Protein AF-A0A656GIC8-F1 (afdb_monomer)

Organism: NCBI:txid629261

Solvent-accessible surface area (backbone atoms only — not comparable to full-atom values): 7056 Å² total; per-residue (Å²): 105,75,69,61,55,48,52,55,51,52,51,49,29,50,78,65,77,42,53,88,76,55,77,84,84,78,63,67,67,57,57,51,52,52,61,76,69,45,88,50,70,68,55,54,51,52,52,50,44,75,75,49,66,87,62,91,68,83,90,45,74,91,75,49,93,68,77,88,69,95,64,76,85,82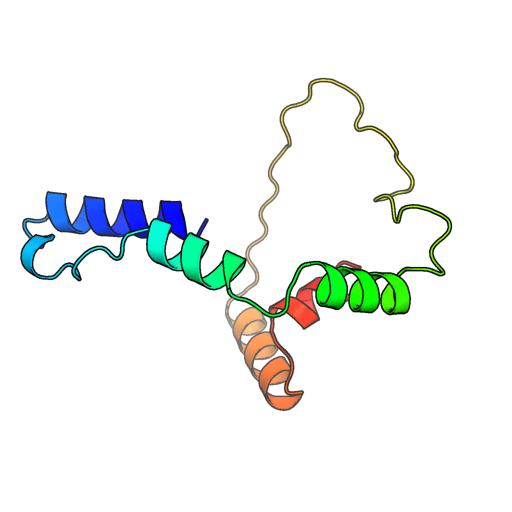,87,85,86,81,82,76,54,69,68,59,54,48,52,52,54,53,50,24,58,76,68,74,48,53,70,65,59,53,51,50,62,75,70,105

Mean predicted aligned error: 9.09 Å

Structure (mmCIF, N/CA/C/O backbone):
data_AF-A0A656GIC8-F1
#
_entry.id   AF-A0A656GIC8-F1
#
loop_
_atom_site.group_PDB
_atom_site.id
_atom_site.type_symbol
_atom_site.label_atom_id
_atom_site.label_alt_id
_atom_site.label_comp_id
_atom_site.label_asym_id
_atom_site.label_entity_id
_atom_site.label_seq_id
_atom_site.pdbx_PDB_ins_code
_atom_site.Cartn_x
_atom_site.Cartn_y
_atom_site.Cartn_z
_atom_site.occupancy
_atom_site.B_iso_or_equiv
_atom_site.auth_seq_id
_atom_site.auth_comp_id
_atom_site.auth_asym_id
_atom_site.auth_atom_id
_atom_site.pdbx_PDB_model_num
ATOM 1 N N . HIS A 1 1 ? -5.612 6.054 3.085 1.00 61.09 1 HIS A N 1
ATOM 2 C CA . HIS A 1 1 ? -4.481 5.859 4.023 1.00 61.09 1 HIS A CA 1
ATOM 3 C C . HIS A 1 1 ? -5.058 5.166 5.245 1.00 61.09 1 HIS A C 1
ATOM 5 O O . HIS A 1 1 ? -5.817 5.806 5.955 1.00 61.09 1 HIS A O 1
ATOM 11 N N . VAL A 1 2 ? -4.737 3.892 5.501 1.00 77.31 2 VAL A N 1
ATOM 12 C CA . VAL A 1 2 ? -5.487 3.060 6.471 1.00 77.31 2 VAL A CA 1
ATOM 13 C C . VAL A 1 2 ? -5.618 3.704 7.861 1.00 77.31 2 VAL A C 1
ATOM 15 O O . VAL A 1 2 ? -6.707 3.704 8.424 1.00 77.31 2 VAL A O 1
ATOM 18 N N . ALA A 1 3 ? -4.548 4.313 8.388 1.00 81.19 3 ALA A N 1
ATOM 19 C CA . ALA A 1 3 ? -4.577 4.979 9.695 1.00 81.19 3 ALA A CA 1
ATOM 20 C C . ALA A 1 3 ? -5.460 6.241 9.718 1.00 81.19 3 ALA A C 1
ATOM 22 O O . ALA A 1 3 ? -6.201 6.452 10.671 1.00 81.19 3 ALA A O 1
ATOM 23 N N . LEU A 1 4 ? -5.422 7.063 8.664 1.00 86.06 4 LEU A N 1
ATOM 24 C CA . LEU A 1 4 ? -6.260 8.263 8.567 1.00 86.06 4 LEU A CA 1
ATOM 25 C C . LEU A 1 4 ? -7.738 7.897 8.385 1.00 86.06 4 LEU A C 1
ATOM 27 O O . LEU A 1 4 ? -8.607 8.516 8.991 1.00 86.06 4 LEU A O 1
ATOM 31 N N . ASP A 1 5 ? -8.010 6.860 7.589 1.00 86.25 5 ASP A N 1
ATOM 32 C CA . ASP A 1 5 ? -9.362 6.346 7.373 1.00 86.25 5 ASP A CA 1
ATOM 33 C C . ASP A 1 5 ? -9.943 5.773 8.680 1.00 86.25 5 ASP A C 1
ATOM 35 O O . ASP A 1 5 ? -11.122 5.969 8.969 1.00 86.25 5 ASP A O 1
ATOM 39 N N . LEU A 1 6 ? -9.115 5.108 9.497 1.00 87.44 6 LEU A N 1
ATOM 40 C CA . LEU A 1 6 ? -9.490 4.638 10.833 1.00 87.44 6 LEU A CA 1
ATOM 41 C C . LEU A 1 6 ? -9.788 5.809 11.779 1.00 87.44 6 LEU A C 1
ATOM 43 O O . LEU A 1 6 ? -10.875 5.854 12.351 1.00 87.44 6 LEU A O 1
ATOM 47 N N . LEU A 1 7 ? -8.880 6.786 11.875 1.00 89.56 7 LEU A N 1
ATOM 48 C CA . LEU A 1 7 ? -9.069 7.981 12.704 1.00 89.56 7 LEU A CA 1
ATOM 49 C C . LEU A 1 7 ? -10.333 8.751 12.316 1.00 89.56 7 LEU A C 1
ATOM 51 O O . LEU A 1 7 ? -11.080 9.193 13.183 1.00 89.56 7 LEU A O 1
ATOM 55 N N . SER A 1 8 ? -10.603 8.890 11.016 1.00 91.38 8 SER A N 1
ATOM 56 C CA . SER A 1 8 ? -11.812 9.553 10.529 1.00 91.38 8 SER A CA 1
ATOM 57 C C . SER A 1 8 ? -13.084 8.830 10.982 1.00 91.38 8 SER A C 1
ATOM 59 O O . SER A 1 8 ? -14.042 9.498 11.370 1.00 91.38 8 SER A O 1
ATOM 61 N N . ARG A 1 9 ? -13.099 7.490 10.975 1.00 90.75 9 ARG A N 1
ATOM 62 C CA . ARG A 1 9 ? -14.236 6.692 11.469 1.00 90.75 9 ARG A CA 1
ATOM 63 C C . ARG A 1 9 ? -14.399 6.795 12.984 1.00 90.75 9 ARG A C 1
ATOM 65 O O . ARG A 1 9 ? -15.521 6.942 13.458 1.00 90.75 9 ARG A O 1
ATOM 72 N N . GLU A 1 10 ? -13.304 6.735 13.737 1.00 93.62 10 GLU A N 1
ATOM 73 C CA . GLU A 1 10 ? -13.327 6.874 15.199 1.00 93.62 10 GLU A CA 1
ATOM 74 C C . GLU A 1 10 ? -13.829 8.262 15.616 1.00 93.62 10 GLU A C 1
ATOM 76 O O . GLU A 1 10 ? -14.720 8.366 16.457 1.00 93.62 10 GLU A O 1
ATOM 81 N N . LEU A 1 11 ? -13.342 9.323 14.961 1.00 94.69 11 LEU A N 1
ATOM 82 C CA . LEU A 1 11 ? -13.833 10.689 15.154 1.00 94.69 11 LEU A CA 1
ATOM 83 C C . LEU A 1 11 ? -15.330 10.797 14.863 1.00 94.69 11 LEU A C 1
ATOM 85 O O . LEU A 1 11 ? -16.062 11.400 15.644 1.00 94.69 11 LEU A O 1
ATOM 89 N N . GLN A 1 12 ? -15.802 10.191 13.773 1.00 95.25 12 GLN A N 1
ATOM 90 C CA . GLN A 1 12 ? -17.225 10.180 13.443 1.00 95.25 12 GLN A CA 1
ATOM 91 C C . GLN A 1 12 ? -18.060 9.482 14.527 1.00 95.25 12 GLN A C 1
ATOM 93 O O . GLN A 1 12 ? -19.118 9.987 14.888 1.00 95.25 12 GLN A O 1
ATOM 98 N N . ALA A 1 13 ? -17.586 8.361 15.076 1.00 95.19 13 ALA A N 1
ATOM 99 C CA . ALA A 1 13 ? -18.277 7.661 16.157 1.00 95.19 13 ALA A CA 1
ATOM 100 C C . ALA A 1 13 ? -18.346 8.503 17.441 1.00 95.19 13 ALA A C 1
ATOM 102 O O . ALA A 1 13 ? -19.391 8.531 18.084 1.00 95.19 13 ALA A O 1
ATOM 103 N N . VAL A 1 14 ? -17.280 9.232 17.787 1.00 94.81 14 VAL A N 1
ATOM 104 C CA . VAL A 1 14 ? -17.286 10.159 18.933 1.00 94.81 14 VAL A CA 1
ATOM 105 C C . VAL A 1 14 ? -18.269 11.310 18.707 1.00 94.81 14 VAL A C 1
ATOM 107 O O . VAL A 1 14 ? -19.045 11.633 19.598 1.00 94.81 14 VAL A O 1
ATOM 110 N N . LEU A 1 15 ? -18.282 11.904 17.510 1.00 96.31 15 LEU A N 1
ATOM 111 C CA . LEU A 1 15 ? -19.194 13.006 17.169 1.00 96.31 15 LEU A CA 1
ATOM 112 C C . LEU A 1 15 ? -20.676 12.597 17.160 1.00 96.31 15 LEU A C 1
ATOM 114 O O . LEU A 1 15 ? -21.543 13.463 17.225 1.00 96.31 15 LEU A O 1
ATOM 118 N N . LEU A 1 16 ? -20.964 11.299 17.054 1.00 96.88 16 LEU A N 1
ATOM 119 C CA . LEU A 1 16 ? -22.313 10.732 17.055 1.00 96.88 16 LEU A CA 1
ATOM 120 C C . LEU A 1 16 ? -22.698 10.082 18.397 1.00 96.88 16 LEU A C 1
ATOM 122 O O . LEU A 1 16 ? -23.688 9.353 18.434 1.00 96.88 16 LEU A O 1
ATOM 126 N N . ASP A 1 17 ? -21.917 10.289 19.466 1.00 95.50 17 ASP A N 1
ATOM 127 C CA . ASP A 1 17 ? -22.096 9.655 20.786 1.00 95.50 17 ASP A CA 1
ATOM 128 C C . ASP A 1 17 ? -22.092 8.107 20.752 1.00 95.50 17 ASP A C 1
ATOM 130 O O . ASP A 1 17 ? -22.694 7.420 21.581 1.00 95.50 17 ASP A O 1
ATOM 134 N N . GLN A 1 18 ? -21.392 7.523 19.778 1.00 95.94 18 GLN A N 1
ATOM 135 C CA . GLN A 1 18 ? -21.271 6.076 19.558 1.00 95.94 18 GLN A CA 1
ATOM 136 C C . GLN A 1 18 ? -19.916 5.512 20.009 1.00 95.94 18 GLN A C 1
ATOM 138 O O . GLN A 1 18 ? -19.607 4.355 19.727 1.00 95.94 18 GLN A O 1
ATOM 143 N N . GLN A 1 19 ? -19.105 6.276 20.750 1.00 92.62 19 GLN A N 1
ATOM 144 C CA . GLN A 1 19 ? -17.764 5.858 21.186 1.00 92.62 19 GLN A CA 1
ATOM 145 C C . GLN A 1 19 ? -17.748 4.550 21.988 1.00 92.62 19 GLN A C 1
ATOM 147 O O . GLN A 1 19 ? -16.750 3.838 21.975 1.00 92.62 19 GLN A O 1
ATOM 152 N N . ALA A 1 20 ? -18.853 4.196 22.654 1.00 92.94 20 ALA A N 1
ATOM 153 C CA . ALA A 1 20 ? -18.975 2.940 23.395 1.00 92.94 20 ALA A CA 1
ATOM 154 C C . ALA A 1 20 ? -18.925 1.688 22.494 1.00 92.94 20 ALA A C 1
ATOM 156 O O . ALA A 1 20 ? -18.711 0.586 22.991 1.00 92.94 20 ALA A O 1
ATOM 157 N N . GLN A 1 21 ? -19.128 1.849 21.183 1.00 91.81 21 GLN A N 1
ATOM 158 C CA . GLN A 1 21 ? -19.051 0.772 20.193 1.00 91.81 21 GLN A CA 1
ATOM 159 C C . GLN A 1 21 ? -17.637 0.605 19.614 1.00 91.81 21 GLN A C 1
ATOM 161 O O . GLN A 1 21 ? -17.394 -0.339 18.860 1.00 91.81 21 GLN A O 1
ATOM 166 N N . LEU A 1 22 ? -16.705 1.511 19.937 1.00 91.88 22 LEU A N 1
ATOM 167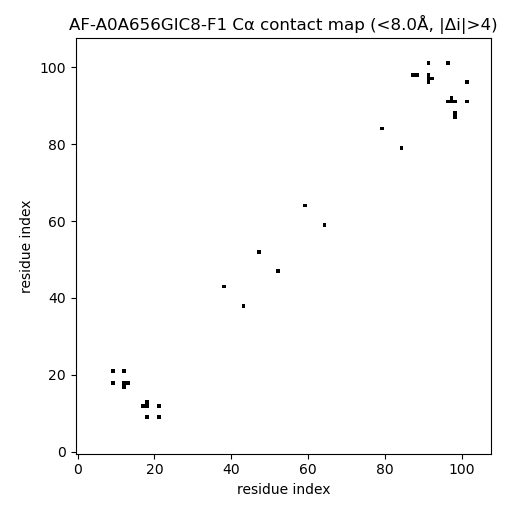 C CA . LEU A 1 22 ? -15.335 1.436 19.444 1.00 91.88 22 LEU A CA 1
ATOM 168 C C . LEU A 1 22 ? -14.561 0.314 20.154 1.00 91.88 22 LEU A C 1
ATOM 170 O O . LEU A 1 22 ? -14.690 0.144 21.370 1.00 91.88 22 LEU A O 1
ATOM 174 N N . PRO A 1 23 ? -13.738 -0.455 19.420 1.00 89.62 23 PRO A N 1
ATOM 175 C CA . PRO A 1 23 ? -12.877 -1.456 20.029 1.00 89.62 23 PRO A CA 1
ATOM 176 C C . PRO A 1 23 ? -11.821 -0.790 20.918 1.00 89.62 23 PRO A C 1
ATOM 178 O O . PRO A 1 23 ? -11.433 0.360 20.709 1.00 89.62 23 PRO A O 1
ATOM 181 N N . ALA A 1 24 ? -11.304 -1.540 21.891 1.00 89.81 24 ALA A N 1
ATOM 182 C CA . ALA A 1 24 ? -10.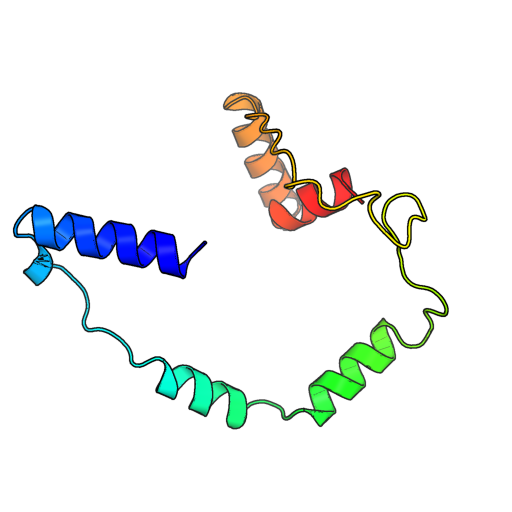181 -1.071 22.690 1.00 89.81 24 ALA A CA 1
ATOM 183 C C . ALA A 1 24 ? -8.952 -0.820 21.788 1.00 89.81 24 ALA A C 1
ATOM 185 O O . ALA A 1 24 ? -8.604 -1.692 20.981 1.00 89.81 24 ALA A O 1
ATOM 186 N N . PRO A 1 25 ? -8.267 0.330 21.920 1.00 86.69 25 PRO A N 1
ATOM 187 C CA . PRO A 1 25 ? -7.119 0.646 21.084 1.00 86.69 25 PRO A CA 1
ATOM 188 C C . PRO A 1 25 ? -5.958 -0.304 21.387 1.00 86.69 25 PRO A C 1
ATOM 190 O O . PRO A 1 25 ? -5.569 -0.497 22.541 1.00 86.69 25 PRO A O 1
ATOM 193 N N . VAL A 1 26 ? -5.368 -0.874 20.336 1.00 87.69 26 VAL A N 1
ATOM 194 C CA . VAL A 1 26 ? -4.162 -1.699 20.452 1.00 87.69 26 VAL A CA 1
ATOM 195 C C . VAL A 1 26 ? -2.931 -0.790 20.363 1.00 87.69 26 VAL A C 1
ATOM 197 O O . VAL A 1 26 ? -2.745 -0.120 19.346 1.00 87.69 26 VAL A O 1
ATOM 200 N N . PRO A 1 27 ? -2.057 -0.748 21.386 1.00 89.38 27 PRO A N 1
ATOM 201 C CA . PRO A 1 27 ? -0.873 0.104 21.356 1.00 89.38 27 PRO A CA 1
ATOM 202 C C . PRO A 1 27 ? 0.087 -0.275 20.223 1.00 89.38 27 PRO A C 1
ATOM 204 O O . PRO A 1 27 ? 0.528 -1.422 20.135 1.00 89.38 27 PRO A O 1
ATOM 207 N N . TYR A 1 28 ? 0.507 0.709 19.422 1.00 88.19 28 TYR A N 1
ATOM 208 C CA . TYR A 1 28 ? 1.431 0.497 18.296 1.00 88.19 28 TYR A CA 1
ATOM 209 C C . TYR A 1 28 ? 2.773 -0.142 18.711 1.00 88.19 28 TYR A C 1
ATOM 211 O O . TYR A 1 28 ? 3.378 -0.889 17.947 1.00 88.19 28 TYR A O 1
ATOM 219 N N . ARG A 1 29 ? 3.207 0.050 19.966 1.00 91.81 29 ARG A N 1
ATOM 220 C CA . ARG A 1 29 ? 4.398 -0.614 20.532 1.00 91.81 29 ARG A CA 1
ATOM 221 C C . ARG A 1 29 ? 4.356 -2.145 20.454 1.00 91.81 29 ARG A C 1
ATOM 223 O O . ARG A 1 29 ? 5.410 -2.764 20.389 1.00 91.81 29 ARG A O 1
ATOM 230 N N . ASN A 1 30 ? 3.166 -2.752 20.453 1.00 90.19 30 ASN A N 1
ATOM 231 C CA . ASN A 1 30 ? 3.033 -4.204 20.344 1.00 90.19 30 ASN A CA 1
ATOM 232 C C . ASN A 1 30 ? 3.443 -4.679 18.941 1.00 90.19 30 ASN A C 1
ATOM 234 O O . ASN A 1 30 ? 4.139 -5.681 18.814 1.00 90.19 30 ASN A O 1
ATOM 238 N N . TYR A 1 31 ? 3.080 -3.919 17.903 1.00 85.50 31 TYR A N 1
ATOM 239 C CA . TYR A 1 31 ? 3.523 -4.166 16.530 1.00 85.50 31 TYR A CA 1
ATOM 240 C C . TYR A 1 31 ? 5.040 -3.975 16.381 1.00 85.50 31 TYR A C 1
ATOM 242 O O . TYR A 1 31 ? 5.707 -4.800 15.758 1.00 85.50 31 TYR A O 1
ATOM 250 N N . ILE A 1 32 ? 5.607 -2.936 17.011 1.00 88.31 32 ILE A N 1
ATOM 251 C CA . ILE A 1 32 ? 7.065 -2.726 17.047 1.00 88.31 32 ILE A CA 1
ATOM 252 C C . ILE A 1 32 ? 7.759 -3.936 17.682 1.00 88.31 32 ILE A C 1
ATOM 254 O O . ILE A 1 32 ? 8.682 -4.489 17.090 1.00 88.31 32 ILE A O 1
ATOM 258 N N . ALA A 1 33 ? 7.289 -4.386 18.849 1.00 88.31 33 ALA A N 1
ATOM 259 C CA . ALA A 1 33 ? 7.842 -5.558 19.522 1.00 88.31 33 ALA A CA 1
ATOM 260 C C . ALA A 1 33 ? 7.765 -6.815 18.640 1.00 88.31 33 ALA A C 1
ATOM 262 O O . ALA A 1 33 ? 8.746 -7.539 18.527 1.00 88.31 33 ALA A O 1
ATOM 263 N N . GLN A 1 34 ? 6.636 -7.047 17.964 1.00 84.88 34 GLN A N 1
ATOM 264 C CA . GLN A 1 34 ? 6.477 -8.181 17.051 1.00 84.88 34 GLN A CA 1
ATOM 265 C C . GLN A 1 34 ? 7.422 -8.106 15.842 1.00 84.88 34 GLN A C 1
ATOM 267 O O . GLN A 1 34 ? 7.972 -9.126 15.439 1.00 84.88 34 GLN A O 1
ATOM 272 N N . THR A 1 35 ? 7.639 -6.910 15.292 1.00 84.31 35 THR A N 1
ATOM 273 C CA .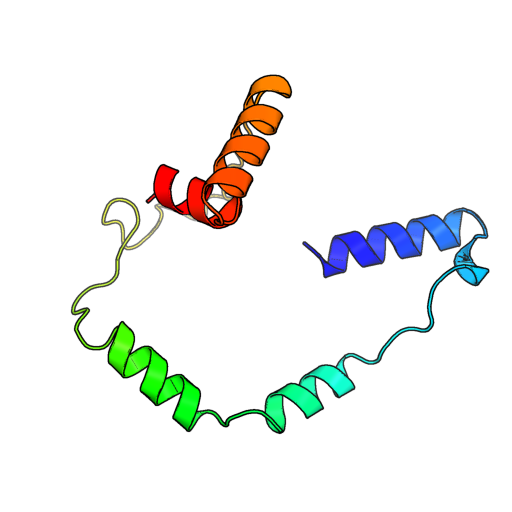 THR A 1 35 ? 8.552 -6.688 14.159 1.00 84.31 35 THR A CA 1
ATOM 274 C C . THR A 1 35 ? 10.001 -6.963 14.562 1.00 84.31 35 THR A C 1
ATOM 276 O O . THR A 1 35 ? 10.727 -7.637 13.838 1.00 84.31 35 THR A O 1
ATOM 279 N N . LEU A 1 36 ? 10.407 -6.505 15.752 1.00 84.12 36 LEU A N 1
ATOM 280 C CA . LEU A 1 36 ? 11.752 -6.730 16.292 1.00 84.12 36 LEU A CA 1
ATOM 281 C C . LEU A 1 36 ? 12.020 -8.198 16.662 1.00 84.12 36 LEU A C 1
ATOM 283 O O . LEU A 1 36 ? 13.165 -8.633 16.620 1.00 84.12 36 LEU A O 1
ATOM 287 N N . LEU A 1 37 ? 10.980 -8.959 17.016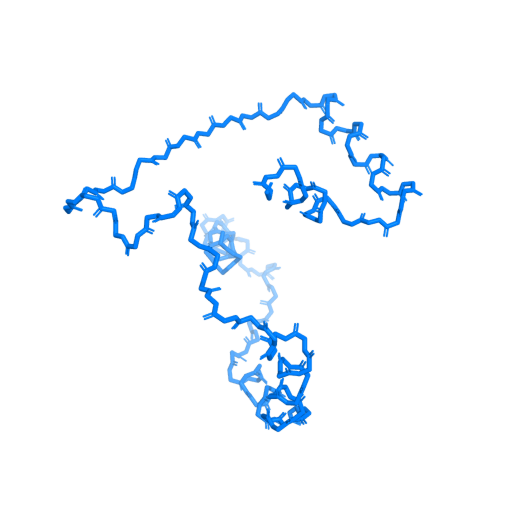 1.00 83.88 37 LEU A N 1
ATOM 288 C CA . LEU A 1 37 ? 11.063 -10.389 17.344 1.00 83.88 37 LEU A CA 1
ATOM 289 C C . LEU A 1 37 ? 10.902 -11.315 16.118 1.00 83.88 37 LEU A C 1
ATOM 291 O O . LEU A 1 37 ? 10.872 -12.533 16.284 1.00 83.88 37 LEU A O 1
ATOM 295 N N . GLY A 1 38 ? 10.740 -10.758 14.911 1.00 78.25 38 GLY A N 1
ATOM 296 C CA . GLY A 1 38 ? 10.507 -11.500 13.667 1.00 78.25 38 GLY A CA 1
ATOM 297 C C . GLY A 1 38 ? 11.736 -12.247 13.126 1.00 78.25 38 GLY A C 1
ATOM 298 O O . GLY A 1 38 ? 12.753 -12.372 13.800 1.00 78.25 38 GLY A O 1
ATOM 299 N N . ALA A 1 39 ? 11.651 -12.722 11.875 1.00 69.38 39 ALA A N 1
ATOM 300 C CA . ALA A 1 39 ? 12.646 -13.576 11.196 1.00 69.38 39 ALA A CA 1
ATOM 301 C C . ALA A 1 39 ? 14.072 -12.983 11.057 1.00 69.38 39 ALA A C 1
ATOM 303 O O . ALA A 1 39 ? 14.966 -13.650 10.541 1.00 69.38 39 ALA A O 1
ATOM 304 N N . GLY A 1 40 ? 14.296 -11.766 11.557 1.00 75.50 40 GLY A N 1
ATOM 305 C CA . GLY A 1 40 ? 15.583 -11.087 11.573 1.00 75.50 40 GLY A CA 1
ATOM 306 C C . GLY A 1 40 ? 15.905 -10.399 10.248 1.00 75.50 40 GLY A C 1
ATOM 307 O O . GLY A 1 40 ? 15.546 -10.859 9.167 1.00 75.50 40 GLY A O 1
ATOM 308 N N . GLU A 1 41 ? 16.624 -9.282 10.339 1.00 78.69 41 GLU A N 1
ATOM 309 C CA . GLU A 1 41 ? 17.061 -8.466 9.198 1.00 78.69 41 GLU A CA 1
ATOM 310 C C . GLU A 1 41 ? 17.839 -9.282 8.150 1.00 78.69 41 GLU A C 1
ATOM 312 O O . GLU A 1 41 ? 17.655 -9.094 6.951 1.00 78.69 41 GLU A O 1
ATOM 317 N N . HIS A 1 42 ? 18.616 -10.272 8.595 1.00 85.69 42 HIS A N 1
ATOM 318 C CA . HIS A 1 42 ? 19.438 -11.115 7.726 1.00 85.69 42 HIS A CA 1
ATOM 319 C C . HIS A 1 42 ? 18.627 -11.986 6.749 1.00 85.69 42 HIS A C 1
ATOM 321 O O . HIS A 1 42 ? 19.019 -12.156 5.592 1.00 85.69 42 HIS A O 1
ATOM 327 N N . ALA A 1 43 ? 17.479 -12.519 7.183 1.00 85.94 43 ALA A N 1
ATOM 328 C CA . ALA A 1 43 ? 16.610 -13.310 6.312 1.00 85.94 43 ALA A CA 1
ATOM 329 C C . ALA A 1 43 ? 15.962 -12.430 5.231 1.00 85.94 43 ALA A C 1
ATOM 331 O O . ALA A 1 43 ? 15.860 -12.835 4.074 1.00 85.94 43 ALA A O 1
ATOM 332 N N . HIS A 1 44 ? 15.572 -11.205 5.596 1.00 87.19 44 HIS A N 1
ATOM 333 C CA . HIS A 1 44 ? 15.044 -10.223 4.651 1.00 87.19 44 HIS A CA 1
ATOM 334 C C . HIS A 1 44 ? 16.108 -9.775 3.646 1.00 87.19 44 HIS A C 1
ATOM 336 O O . HIS A 1 44 ? 15.829 -9.742 2.450 1.00 87.19 44 HIS A O 1
ATOM 342 N N . GLU A 1 45 ? 17.327 -9.482 4.104 1.00 91.50 45 GLU A N 1
ATOM 343 C CA . GLU A 1 45 ? 18.437 -9.109 3.225 1.00 91.50 45 GLU A CA 1
ATOM 344 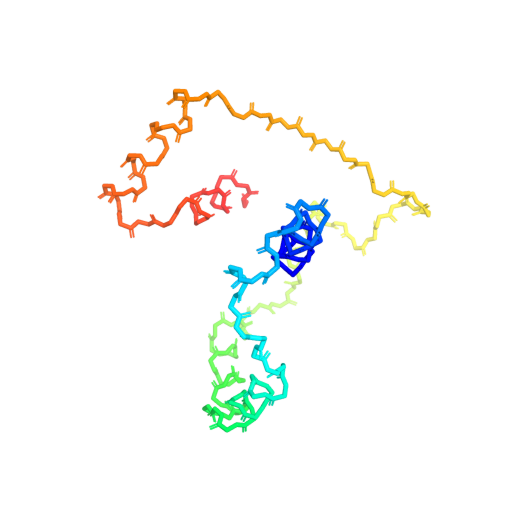C C . GLU A 1 45 ? 18.754 -10.216 2.214 1.00 91.50 45 GLU A C 1
ATOM 346 O O . GLU A 1 45 ? 18.842 -9.941 1.020 1.00 91.50 45 GLU A O 1
ATOM 351 N N . THR A 1 46 ? 18.881 -11.465 2.679 1.00 93.19 46 THR A N 1
ATOM 352 C CA . THR A 1 46 ? 19.165 -12.620 1.812 1.00 93.19 46 THR A CA 1
ATOM 353 C C . THR A 1 46 ? 18.097 -12.760 0.731 1.00 93.19 46 THR A C 1
ATOM 355 O O . THR A 1 46 ? 18.427 -12.803 -0.450 1.00 93.19 46 THR A O 1
ATOM 358 N N . PHE A 1 47 ? 16.819 -12.719 1.122 1.00 92.25 47 PHE A N 1
ATOM 359 C CA . PHE A 1 47 ? 15.701 -12.794 0.185 1.00 92.25 47 PHE A CA 1
ATOM 360 C C . PHE A 1 47 ? 15.746 -11.680 -0.872 1.00 92.25 47 PHE A C 1
ATOM 362 O O . PHE A 1 47 ? 15.657 -11.952 -2.066 1.00 92.25 47 PHE A O 1
ATOM 369 N N . PHE A 1 48 ? 15.903 -10.415 -0.469 1.00 92.12 48 PHE A N 1
ATOM 370 C CA . PHE A 1 48 ? 15.923 -9.314 -1.438 1.00 92.12 48 PHE A CA 1
ATOM 371 C C . PHE A 1 48 ? 17.176 -9.319 -2.314 1.00 92.12 48 PHE A C 1
ATOM 373 O O . PHE A 1 48 ? 17.089 -8.943 -3.480 1.00 92.12 48 PHE A O 1
ATOM 380 N N . ARG A 1 49 ? 18.319 -9.777 -1.793 1.00 93.25 49 ARG A N 1
ATOM 381 C CA . ARG A 1 49 ? 19.548 -9.944 -2.574 1.00 93.25 49 ARG A CA 1
ATOM 382 C C . ARG A 1 49 ? 19.396 -11.022 -3.643 1.00 93.25 49 ARG A C 1
ATOM 384 O O . ARG A 1 49 ? 19.809 -10.785 -4.767 1.00 93.25 49 ARG A O 1
ATOM 391 N N . GLU A 1 50 ? 18.780 -12.158 -3.325 1.00 95.06 50 GLU A N 1
ATOM 392 C CA . GLU A 1 50 ? 18.472 -13.204 -4.314 1.00 95.06 50 GLU A CA 1
ATOM 393 C C . GLU A 1 50 ? 17.487 -12.714 -5.386 1.00 95.06 50 GLU A C 1
ATOM 395 O O . GLU A 1 50 ? 17.612 -13.075 -6.550 1.00 95.06 50 GLU A O 1
ATOM 400 N N . GLN A 1 51 ? 16.519 -11.873 -5.010 1.00 92.50 51 GLN A N 1
ATOM 401 C CA . GLN A 1 51 ? 15.484 -11.393 -5.930 1.00 92.50 51 GLN A CA 1
ATOM 402 C C . GLN A 1 51 ? 15.917 -10.211 -6.811 1.00 92.50 51 GLN A C 1
ATOM 404 O O . GLN A 1 51 ? 15.366 -10.039 -7.896 1.00 92.50 51 GLN A O 1
ATOM 409 N N . LEU A 1 52 ? 16.816 -9.351 -6.321 1.00 91.69 52 LEU A N 1
ATOM 410 C CA . LEU A 1 52 ? 17.135 -8.049 -6.929 1.00 91.69 52 LEU A CA 1
ATOM 411 C C . LEU A 1 52 ? 18.636 -7.836 -7.176 1.00 91.69 52 LEU A C 1
ATOM 413 O O . LEU A 1 52 ? 19.014 -6.777 -7.667 1.00 91.69 52 LEU A O 1
ATOM 417 N N . GLY A 1 53 ? 19.494 -8.795 -6.817 1.00 90.88 53 GLY A N 1
ATOM 418 C CA . GLY A 1 53 ? 20.953 -8.654 -6.884 1.00 90.88 53 GLY A CA 1
ATOM 419 C C . GLY A 1 53 ? 21.508 -8.463 -8.295 1.00 90.88 53 GLY A C 1
ATOM 420 O O . GLY A 1 53 ? 22.603 -7.928 -8.442 1.00 90.88 53 GLY A O 1
ATOM 421 N N . ASP A 1 54 ? 20.730 -8.849 -9.302 1.00 92.56 54 ASP A N 1
ATOM 422 C CA . ASP A 1 54 ? 21.097 -8.818 -10.718 1.00 92.56 54 ASP A CA 1
ATOM 423 C C . ASP A 1 54 ? 20.668 -7.503 -11.404 1.00 92.56 54 ASP A C 1
ATOM 425 O O . ASP A 1 54 ? 20.818 -7.347 -12.615 1.00 92.56 54 ASP A O 1
ATOM 429 N N . LEU A 1 55 ? 20.055 -6.574 -10.659 1.00 88.56 55 LEU A N 1
ATOM 430 C CA . LEU A 1 55 ? 19.589 -5.291 -11.183 1.00 88.56 55 LEU A CA 1
ATOM 431 C C . LEU A 1 55 ? 20.701 -4.240 -11.091 1.00 88.56 55 LEU A C 1
ATOM 433 O O . LEU A 1 55 ? 21.010 -3.745 -10.008 1.00 88.56 55 LEU A O 1
ATOM 437 N N . ASP A 1 56 ? 21.247 -3.855 -12.242 1.00 84.69 56 ASP A N 1
ATOM 438 C CA . ASP A 1 56 ? 22.347 -2.883 -12.328 1.00 84.69 56 ASP A CA 1
ATOM 439 C C . ASP A 1 56 ? 21.878 -1.413 -12.351 1.00 84.69 56 ASP A C 1
ATOM 441 O O . ASP A 1 56 ? 22.652 -0.504 -12.046 1.00 84.69 56 ASP A O 1
ATOM 445 N N . GLU A 1 57 ? 20.610 -1.155 -12.697 1.00 84.19 57 GLU A N 1
ATOM 446 C CA . GLU A 1 57 ? 20.058 0.196 -12.865 1.00 84.19 57 GLU A CA 1
ATOM 447 C C . GLU A 1 57 ? 18.642 0.337 -12.270 1.00 84.19 57 GLU A C 1
ATOM 449 O O . GLU A 1 57 ? 17.843 -0.605 -12.309 1.00 84.19 57 GLU A O 1
ATOM 454 N N . PRO A 1 58 ? 18.280 1.518 -11.731 1.00 78.56 58 PRO A N 1
ATOM 455 C CA . PRO A 1 58 ? 16.938 1.761 -11.212 1.00 78.56 58 PRO A CA 1
ATOM 456 C C . PRO A 1 58 ? 15.892 1.801 -12.336 1.00 78.56 58 PRO A C 1
ATOM 458 O O . PRO A 1 58 ? 16.079 2.453 -13.362 1.00 78.56 58 PRO A O 1
ATOM 461 N N . THR A 1 59 ? 14.723 1.196 -12.105 1.00 79.88 59 THR A N 1
ATOM 462 C CA . THR A 1 59 ? 13.564 1.301 -13.007 1.00 79.88 59 THR A CA 1
ATOM 463 C C . THR A 1 59 ? 12.890 2.669 -12.857 1.00 79.88 59 THR A C 1
ATOM 465 O O . THR A 1 59 ? 11.889 2.829 -12.158 1.00 79.88 59 THR A O 1
ATOM 468 N N . LEU A 1 60 ? 13.474 3.693 -13.479 1.00 80.69 60 LEU A N 1
ATOM 469 C CA . LEU A 1 60 ? 12.939 5.052 -13.456 1.00 80.69 60 LEU A CA 1
ATOM 470 C C . LEU A 1 60 ? 11.695 5.161 -14.339 1.00 80.69 60 LEU A C 1
ATOM 472 O O . LEU A 1 60 ? 11.717 4.789 -15.514 1.00 80.69 60 LEU A O 1
ATOM 476 N N . ALA A 1 61 ? 10.632 5.763 -13.805 1.00 71.44 61 ALA A N 1
ATOM 477 C CA . ALA A 1 61 ? 9.471 6.124 -14.608 1.00 71.44 61 ALA A CA 1
ATOM 478 C C . ALA A 1 61 ? 9.909 7.065 -15.746 1.00 71.44 61 ALA A C 1
ATOM 480 O O . ALA A 1 61 ? 10.458 8.142 -15.504 1.00 71.44 61 ALA A O 1
ATOM 481 N N . TYR A 1 62 ? 9.695 6.637 -16.992 1.00 76.44 62 TYR A N 1
ATOM 482 C CA . TYR A 1 62 ? 10.096 7.365 -18.204 1.00 76.44 62 TYR A CA 1
ATOM 483 C C . TYR A 1 62 ? 11.601 7.697 -18.302 1.00 76.44 62 TYR A C 1
ATOM 485 O O . TYR A 1 62 ? 11.966 8.629 -19.017 1.00 76.44 62 TYR A O 1
ATOM 493 N N . GLY A 1 63 ? 12.477 6.980 -17.585 1.00 77.06 63 GLY A N 1
ATOM 494 C CA . GLY A 1 63 ? 13.924 7.243 -17.595 1.00 77.06 63 GLY A CA 1
ATOM 495 C C . GLY A 1 63 ? 14.339 8.570 -16.941 1.00 77.06 63 GLY A C 1
ATOM 496 O O . GLY A 1 63 ? 15.465 9.020 -17.138 1.00 77.06 63 GLY A O 1
ATOM 497 N N . GLN A 1 64 ? 13.445 9.223 -16.188 1.00 75.31 64 GLN A N 1
ATOM 498 C CA . GLN A 1 64 ? 13.717 10.519 -15.562 1.00 75.31 64 GLN A CA 1
ATOM 499 C C . GLN A 1 64 ? 14.217 10.344 -14.125 1.00 75.31 64 GLN A C 1
ATOM 501 O O . GLN A 1 64 ? 13.568 9.708 -13.299 1.00 75.31 64 GLN A O 1
ATOM 506 N N . THR A 1 65 ? 15.367 10.943 -13.813 1.00 73.19 65 THR A N 1
ATOM 507 C CA . THR A 1 65 ? 15.981 10.933 -12.471 1.00 73.19 65 THR A CA 1
ATOM 508 C C . THR A 1 65 ? 15.467 12.045 -11.559 1.00 73.19 65 THR A C 1
ATOM 510 O O . THR A 1 65 ? 15.696 12.004 -10.353 1.00 73.19 65 THR A O 1
ATOM 513 N N . SER A 1 66 ? 14.788 13.048 -12.116 1.00 70.19 66 SER A N 1
ATOM 514 C CA . SER A 1 66 ? 14.236 14.172 -11.367 1.00 70.19 66 SER A CA 1
ATOM 515 C C . SER A 1 66 ? 13.002 14.723 -12.068 1.00 70.19 66 SER A C 1
ATOM 517 O O . SER A 1 66 ? 12.972 14.817 -13.295 1.00 70.19 66 SER A O 1
ATOM 519 N N . LEU A 1 67 ? 11.999 15.113 -11.283 1.00 66.69 67 LEU A N 1
ATOM 520 C CA . LEU A 1 67 ? 10.862 15.880 -11.779 1.00 66.69 67 LEU A CA 1
ATOM 521 C C . LEU A 1 67 ? 11.297 17.350 -11.932 1.00 66.69 67 LEU A C 1
ATOM 523 O O . LEU A 1 67 ? 11.938 17.890 -11.026 1.00 66.69 67 LEU A O 1
ATOM 527 N N . PRO A 1 68 ? 10.999 18.019 -13.056 1.00 62.94 68 PRO A N 1
ATOM 528 C CA . PRO A 1 68 ? 11.338 19.426 -13.216 1.00 62.94 68 PRO A CA 1
ATOM 529 C C . PRO A 1 68 ? 10.513 20.302 -12.255 1.00 62.94 68 PRO A C 1
ATOM 531 O O . PRO A 1 68 ? 9.305 20.421 -12.408 1.00 62.94 68 PRO A 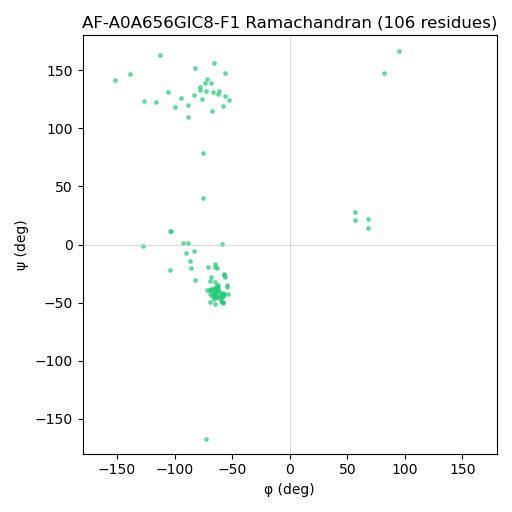O 1
ATOM 534 N N . GLY A 1 69 ? 11.187 20.958 -11.305 1.00 63.78 69 GLY A N 1
ATOM 535 C CA . GLY A 1 69 ? 10.657 22.091 -10.530 1.00 63.78 69 GLY A CA 1
ATOM 536 C C . GLY A 1 69 ? 10.033 21.764 -9.161 1.00 63.78 69 GLY A C 1
ATOM 537 O O . GLY A 1 69 ? 9.773 20.603 -8.849 1.00 63.78 69 GLY A O 1
ATOM 538 N N . PRO A 1 70 ? 9.786 22.787 -8.313 1.00 65.25 70 PRO A N 1
ATOM 539 C CA . PRO A 1 70 ? 9.071 22.661 -7.039 1.00 65.25 70 PRO A CA 1
ATOM 540 C C . PRO A 1 70 ? 7.552 22.506 -7.254 1.00 65.25 70 PRO A C 1
ATOM 542 O O . PRO A 1 70 ? 6.751 23.113 -6.540 1.00 65.25 70 PRO A O 1
ATOM 545 N N . ASP A 1 71 ? 7.149 21.743 -8.268 1.00 64.81 71 ASP A N 1
ATOM 546 C CA . ASP A 1 71 ? 5.749 21.604 -8.635 1.00 64.81 71 ASP A CA 1
ATOM 547 C C . ASP A 1 71 ? 5.044 20.676 -7.649 1.00 64.81 71 ASP A C 1
ATOM 549 O O . ASP A 1 71 ? 5.443 19.534 -7.404 1.00 64.81 71 ASP A O 1
ATOM 553 N N . VAL A 1 72 ? 3.966 21.195 -7.065 1.00 64.25 72 VAL A N 1
ATOM 554 C CA . VAL A 1 72 ? 3.022 20.396 -6.287 1.00 64.25 72 VAL A CA 1
ATOM 555 C C . VAL A 1 72 ? 2.518 19.272 -7.202 1.00 64.25 72 VAL A C 1
ATOM 557 O O . VAL A 1 72 ? 2.050 19.573 -8.302 1.00 64.25 72 VAL A O 1
ATOM 560 N N . PRO A 1 73 ? 2.586 17.992 -6.789 1.00 71.12 73 PRO A N 1
ATOM 561 C CA . PRO A 1 73 ? 2.093 16.889 -7.603 1.00 71.12 73 PRO A CA 1
ATOM 562 C C . PRO A 1 73 ? 0.646 17.149 -8.034 1.00 71.12 73 PRO A C 1
ATOM 564 O O . PRO A 1 73 ? -0.221 17.385 -7.191 1.00 71.12 73 PRO A O 1
ATOM 567 N N . SER A 1 74 ? 0.376 17.118 -9.341 1.00 79.50 74 SER A N 1
ATOM 568 C CA . SER A 1 74 ? -0.999 17.207 -9.839 1.00 79.50 74 SER A CA 1
ATOM 569 C C . SER A 1 74 ? -1.706 15.859 -9.671 1.00 79.50 74 SER A C 1
ATOM 571 O O . SER A 1 74 ? -1.136 14.803 -9.947 1.00 79.50 74 SER A O 1
ATOM 573 N N . GLU A 1 75 ? -2.947 15.881 -9.184 1.00 85.00 75 GLU A N 1
ATOM 574 C CA . GLU A 1 75 ? -3.749 14.673 -8.980 1.00 85.00 75 GLU A CA 1
ATOM 575 C C . GLU A 1 75 ? -4.734 14.499 -10.142 1.00 85.00 75 GLU A C 1
ATOM 577 O O . GLU A 1 75 ? -5.632 15.318 -10.344 1.00 85.00 75 GLU A O 1
ATOM 582 N N . ALA A 1 76 ? -4.605 13.394 -10.877 1.00 89.00 76 ALA A N 1
ATOM 583 C CA . ALA A 1 76 ? -5.614 12.939 -11.824 1.00 89.00 76 ALA A CA 1
ATOM 584 C C . ALA A 1 76 ? -6.348 11.727 -11.244 1.00 89.00 76 ALA A C 1
ATOM 586 O O . ALA A 1 76 ? -5.733 10.765 -10.785 1.00 89.00 76 ALA A O 1
ATOM 587 N N . ARG A 1 77 ? -7.683 11.756 -11.284 1.00 92.38 77 ARG A N 1
ATOM 588 C CA . ARG A 1 77 ? -8.528 10.643 -10.840 1.00 92.38 77 ARG A CA 1
ATOM 589 C C . ARG A 1 77 ? -9.496 10.253 -11.935 1.00 92.38 77 ARG A C 1
ATOM 591 O O . ARG A 1 77 ? -10.325 11.061 -12.344 1.00 92.38 77 ARG A O 1
ATOM 598 N N . LEU A 1 78 ? -9.448 8.986 -12.324 1.00 92.69 78 LEU A N 1
ATOM 599 C CA . LEU A 1 78 ? -10.443 8.375 -13.190 1.00 92.69 78 LEU A CA 1
ATOM 600 C C . LEU A 1 78 ? -11.155 7.271 -12.415 1.00 92.69 78 LEU A C 1
ATOM 602 O O . LEU A 1 78 ? -10.525 6.342 -11.911 1.00 92.69 78 LEU A O 1
ATOM 606 N N . ARG A 1 79 ? -12.480 7.376 -12.306 1.00 94.62 79 ARG A N 1
ATOM 607 C CA . ARG A 1 79 ? -13.293 6.294 -11.748 1.00 94.62 79 ARG A CA 1
ATOM 608 C C . ARG A 1 79 ? -13.577 5.280 -12.843 1.00 94.62 79 ARG A C 1
ATOM 610 O O . ARG A 1 79 ? -14.062 5.646 -13.910 1.00 94.62 79 ARG A O 1
ATOM 617 N N . LEU A 1 80 ? -13.302 4.014 -12.555 1.00 93.62 80 LEU A N 1
ATOM 618 C CA . LEU A 1 80 ? -13.742 2.921 -13.409 1.00 93.62 80 LEU A CA 1
ATOM 619 C C . LEU A 1 80 ? -15.251 2.744 -13.272 1.00 93.62 80 LEU A C 1
ATOM 621 O O . LEU A 1 80 ? -15.806 2.866 -12.177 1.00 93.62 80 LEU A O 1
ATOM 625 N N . ASP A 1 81 ? -15.900 2.422 -14.387 1.00 96.94 81 ASP A N 1
ATOM 626 C CA . ASP A 1 81 ? -17.307 2.053 -14.377 1.00 96.94 81 ASP A CA 1
ATOM 627 C C . ASP A 1 81 ? -17.564 0.869 -13.423 1.00 96.94 81 ASP A C 1
ATOM 629 O O . ASP A 1 81 ? -16.719 -0.012 -13.220 1.00 96.94 81 ASP A O 1
ATOM 633 N N . SER A 1 82 ? -18.749 0.855 -12.820 1.00 96.69 82 SER A N 1
ATOM 634 C CA . SER A 1 82 ? -19.145 -0.151 -11.836 1.00 96.69 82 SER A CA 1
ATOM 635 C C . SER A 1 82 ? -19.214 -1.564 -12.426 1.00 96.69 82 SER A C 1
ATOM 637 O O . SER A 1 82 ? -18.755 -2.512 -11.782 1.00 96.69 82 SER A O 1
ATOM 639 N N . ALA A 1 83 ? -19.703 -1.716 -13.663 1.00 97.50 83 ALA A N 1
ATOM 640 C CA . ALA A 1 83 ? -19.792 -3.011 -14.328 1.00 97.50 83 ALA A CA 1
ATOM 641 C C . ALA A 1 83 ? -18.400 -3.515 -14.726 1.00 97.50 83 ALA A C 1
ATOM 643 O O . ALA A 1 83 ? -18.090 -4.694 -14.543 1.00 97.50 83 ALA A O 1
ATOM 644 N N . LEU A 1 84 ? -17.524 -2.617 -15.188 1.00 95.25 84 LEU A N 1
ATOM 645 C CA . LEU A 1 84 ? -16.115 -2.941 -15.419 1.00 95.25 84 LEU A CA 1
ATOM 646 C C . LEU A 1 84 ? -15.424 -3.387 -14.122 1.00 95.25 84 LEU A C 1
ATOM 648 O O . LEU A 1 84 ? -14.759 -4.420 -14.094 1.00 95.25 84 LEU A O 1
ATOM 652 N N . SER A 1 85 ? -15.635 -2.652 -13.032 1.00 96.00 85 SER A N 1
ATOM 653 C CA . SER A 1 85 ? -15.064 -2.962 -11.718 1.00 96.00 85 SER A CA 1
ATOM 654 C C . SER A 1 85 ? -15.548 -4.307 -11.168 1.00 96.00 85 SER A C 1
ATOM 656 O O . SER A 1 85 ? -14.801 -5.006 -10.481 1.00 96.00 85 SER A O 1
ATOM 658 N N . GLN A 1 86 ? -16.797 -4.691 -11.442 1.00 96.94 86 GLN A N 1
ATOM 659 C CA . GLN A 1 86 ? -17.313 -6.010 -11.076 1.00 96.94 86 GLN A CA 1
ATOM 660 C C . GLN A 1 86 ? -16.655 -7.111 -11.909 1.00 96.94 86 GLN A C 1
ATOM 662 O O . GLN A 1 86 ? -16.092 -8.041 -11.340 1.00 96.94 86 GLN A O 1
ATOM 667 N N . ARG A 1 87 ? -16.621 -6.954 -13.236 1.00 96.12 87 ARG A N 1
ATOM 668 C CA . ARG A 1 87 ? -15.983 -7.927 -14.132 1.00 96.12 87 ARG A CA 1
ATOM 669 C C . ARG A 1 87 ? -14.515 -8.159 -13.787 1.00 96.12 87 ARG A C 1
ATOM 671 O O . ARG A 1 87 ? -14.073 -9.300 -13.765 1.00 96.12 87 ARG A O 1
ATOM 678 N N . LEU A 1 88 ? -13.765 -7.100 -13.481 1.00 95.31 88 LEU A N 1
ATOM 679 C CA . LEU A 1 88 ? -12.372 -7.223 -13.044 1.00 95.31 88 LEU A CA 1
ATOM 680 C C . LEU A 1 88 ? -12.258 -8.070 -11.771 1.00 95.31 88 LEU A C 1
ATOM 682 O O . LEU A 1 88 ? -11.418 -8.964 -11.715 1.00 95.31 88 LEU A O 1
ATOM 686 N N . ARG A 1 89 ? -13.126 -7.837 -10.777 1.00 96.00 89 ARG A N 1
ATOM 687 C CA . ARG A 1 89 ? -13.161 -8.626 -9.533 1.00 96.00 89 ARG A CA 1
ATOM 688 C C . ARG A 1 89 ? -13.507 -10.094 -9.775 1.00 96.00 89 ARG A C 1
ATOM 690 O O . ARG A 1 89 ? -12.927 -10.958 -9.120 1.00 96.00 89 ARG A O 1
ATOM 697 N N . ASP A 1 90 ? -14.403 -10.374 -10.714 1.00 97.31 90 ASP A N 1
ATOM 698 C CA . ASP A 1 90 ? -14.765 -11.744 -11.075 1.00 97.31 90 ASP A CA 1
ATOM 699 C C . ASP A 1 90 ? -13.589 -12.460 -11.760 1.00 97.31 90 ASP A C 1
ATOM 701 O O . ASP A 1 90 ? -13.243 -13.577 -11.374 1.00 97.31 90 ASP A O 1
ATOM 705 N N . GLN A 1 91 ? -12.899 -11.791 -12.692 1.00 96.12 91 GLN A N 1
ATOM 706 C CA . GLN A 1 91 ? -11.752 -12.369 -13.400 1.00 96.12 91 GLN A CA 1
ATOM 707 C C . GLN A 1 91 ? -10.564 -12.645 -12.477 1.00 96.12 91 GLN A C 1
A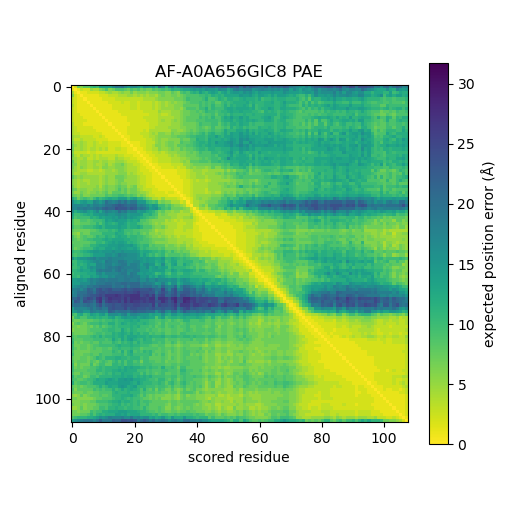TOM 709 O O . GLN A 1 91 ? -10.002 -13.736 -12.520 1.00 96.12 91 GLN A O 1
ATOM 714 N N . VAL A 1 92 ? -10.181 -11.701 -11.613 1.00 97.06 92 VAL A N 1
ATOM 715 C CA . VAL A 1 92 ? 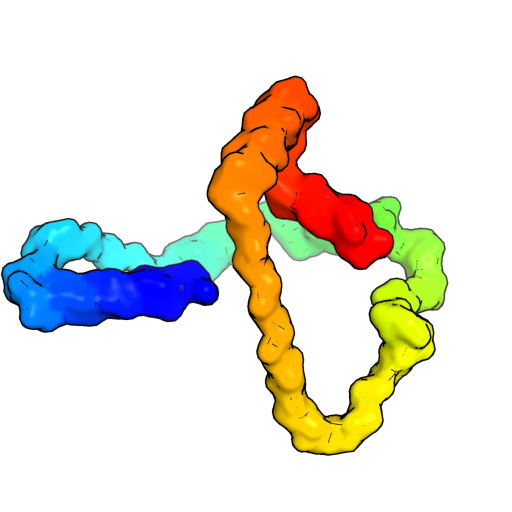-9.045 -11.930 -10.701 1.00 97.06 92 VAL A CA 1
ATOM 716 C C . VAL A 1 92 ? -9.341 -13.042 -9.696 1.00 97.06 92 VAL A C 1
ATOM 718 O O . VAL A 1 92 ? -8.447 -13.815 -9.368 1.00 97.06 92 VAL A O 1
ATOM 721 N N . ARG A 1 93 ? -10.610 -13.202 -9.285 1.00 96.50 93 ARG A N 1
ATOM 722 C CA . ARG A 1 93 ? -11.040 -14.332 -8.452 1.00 96.50 93 ARG A CA 1
ATOM 723 C C . ARG A 1 93 ? -10.908 -15.663 -9.189 1.00 96.50 93 ARG A C 1
ATOM 725 O O . ARG A 1 93 ? -10.416 -16.615 -8.596 1.00 96.50 93 ARG A O 1
ATOM 732 N N . GLN A 1 94 ? -11.327 -15.733 -10.453 1.00 96.88 94 GLN A N 1
ATOM 733 C CA . GLN A 1 94 ? -11.171 -16.942 -11.274 1.00 96.88 94 GLN A CA 1
ATOM 734 C C . GLN A 1 94 ? -9.697 -17.305 -11.491 1.00 96.88 94 GLN A C 1
ATOM 736 O O . GLN A 1 94 ? -9.347 -18.479 -11.485 1.00 96.88 94 GLN A O 1
ATOM 741 N N . LEU A 1 95 ? -8.840 -16.296 -11.650 1.00 94.94 95 LEU A N 1
ATOM 742 C CA . LEU A 1 95 ? -7.403 -16.462 -11.867 1.00 94.94 95 LEU A CA 1
ATOM 743 C C . LEU A 1 95 ? -6.604 -16.668 -10.569 1.00 94.94 95 LEU A C 1
ATOM 745 O O . LEU A 1 95 ? -5.403 -16.910 -10.635 1.00 94.94 95 LEU A O 1
ATOM 749 N N . GLY A 1 96 ? -7.236 -16.562 -9.395 1.00 96.12 96 GLY A N 1
ATOM 750 C CA . GLY A 1 96 ? -6.563 -16.717 -8.102 1.00 96.12 96 GLY A CA 1
ATOM 751 C C . GLY A 1 96 ? -5.565 -15.602 -7.768 1.00 96.12 96 GLY A C 1
ATOM 752 O O . GLY A 1 96 ? -4.674 -15.809 -6.948 1.00 96.12 96 GLY A O 1
ATOM 753 N N . VAL A 1 97 ? -5.698 -14.424 -8.383 1.00 95.56 97 VAL A N 1
ATOM 754 C CA . VAL A 1 97 ? -4.820 -13.264 -8.157 1.00 95.56 97 VAL A CA 1
ATOM 755 C C . VAL A 1 97 ? -5.573 -12.122 -7.481 1.00 95.56 97 VAL A C 1
ATOM 757 O O . VAL A 1 97 ? -6.804 -12.074 -7.460 1.00 95.56 97 VAL A O 1
ATOM 760 N N . SER A 1 98 ? -4.839 -11.169 -6.908 1.00 93.88 98 SER A N 1
ATOM 761 C CA . SER A 1 98 ? -5.458 -9.986 -6.308 1.00 93.88 98 SER A CA 1
ATOM 762 C C . SER A 1 98 ? -5.788 -8.920 -7.370 1.00 93.88 98 SER A C 1
ATOM 764 O O . SER A 1 98 ? -5.067 -8.803 -8.367 1.00 93.88 98 SER A O 1
ATOM 766 N N . PRO A 1 99 ? -6.816 -8.072 -7.153 1.00 93.31 99 PRO A N 1
ATOM 767 C CA . PRO A 1 99 ? -7.040 -6.889 -7.984 1.00 93.31 99 PRO A CA 1
ATOM 768 C C . PRO A 1 99 ? -5.809 -5.975 -8.068 1.00 93.31 99 PRO A C 1
ATOM 770 O O . PRO A 1 99 ? -5.543 -5.419 -9.127 1.00 93.31 99 PRO A O 1
ATOM 773 N N . ALA A 1 100 ? -5.043 -5.846 -6.977 1.00 92.19 100 ALA A N 1
ATOM 774 C CA . ALA A 1 100 ? -3.831 -5.029 -6.946 1.00 92.19 100 ALA A CA 1
ATOM 775 C C . ALA A 1 100 ? -2.770 -5.563 -7.917 1.00 92.19 100 ALA A C 1
ATOM 777 O O . ALA A 1 100 ? -2.222 -4.793 -8.697 1.00 92.19 100 ALA A O 1
ATOM 778 N N . SER A 1 101 ? -2.541 -6.879 -7.937 1.00 92.50 101 SER A N 1
ATOM 779 C CA . SER A 1 101 ? -1.606 -7.527 -8.866 1.00 92.50 101 SER A CA 1
ATOM 780 C C . SER A 1 101 ? -1.981 -7.266 -10.327 1.00 92.50 101 SER A C 1
ATOM 782 O O . SER A 1 101 ? -1.114 -6.940 -11.132 1.00 92.50 101 SER A O 1
ATOM 784 N N . LEU A 1 102 ? -3.275 -7.348 -10.664 1.00 92.25 102 LEU A N 1
ATOM 785 C CA . LEU A 1 102 ? -3.752 -7.044 -12.015 1.00 92.25 102 LEU A CA 1
ATOM 786 C C . LEU A 1 102 ? -3.532 -5.570 -12.387 1.00 92.25 102 LEU A C 1
ATOM 788 O O . LEU A 1 102 ? -3.111 -5.283 -13.503 1.00 92.25 102 LEU A O 1
ATOM 792 N N . MET A 1 103 ? -3.811 -4.638 -11.471 1.00 91.94 103 MET A N 1
ATOM 793 C CA . MET A 1 103 ? -3.598 -3.208 -11.726 1.00 91.94 103 MET A CA 1
ATOM 794 C C . MET A 1 103 ? -2.109 -2.867 -11.859 1.00 91.94 103 MET A C 1
ATOM 796 O O . MET A 1 103 ? -1.756 -2.081 -12.731 1.00 91.94 103 MET A O 1
ATOM 800 N N . HIS A 1 104 ? -1.239 -3.486 -11.053 1.00 88.38 104 HIS A N 1
ATOM 801 C CA . HIS A 1 104 ? 0.210 -3.349 -11.204 1.00 88.38 104 HIS A CA 1
ATOM 802 C C . HIS A 1 104 ? 0.675 -3.831 -12.578 1.00 88.38 104 HIS A C 1
ATOM 804 O O . HIS A 1 104 ? 1.420 -3.114 -13.230 1.00 88.38 104 HIS A O 1
ATOM 810 N N . LEU A 1 105 ? 0.186 -4.981 -13.054 1.00 89.00 105 LEU A N 1
ATOM 811 C CA . LEU A 1 105 ? 0.511 -5.476 -14.395 1.00 89.00 105 LEU A CA 1
ATOM 812 C C . LEU A 1 105 ? 0.018 -4.541 -15.508 1.00 89.00 105 LEU A C 1
ATOM 814 O O . LEU A 1 105 ? 0.705 -4.363 -16.502 1.00 89.00 105 LEU A O 1
ATOM 818 N N . ALA A 1 106 ? -1.172 -3.958 -15.361 1.00 88.19 106 ALA A N 1
ATOM 819 C CA . ALA A 1 106 ? -1.729 -3.049 -16.361 1.00 88.19 106 ALA A CA 1
ATOM 820 C C . ALA A 1 106 ? -1.005 -1.690 -16.430 1.00 88.19 106 ALA A C 1
ATOM 822 O O . ALA A 1 106 ? -1.175 -0.974 -17.415 1.00 88.19 106 ALA A O 1
ATOM 823 N N . TRP A 1 107 ? -0.265 -1.322 -15.379 1.00 80.81 107 TRP A N 1
ATOM 824 C CA . TRP A 1 107 ? 0.458 -0.051 -15.264 1.00 80.81 107 TRP A CA 1
ATOM 825 C C . TRP A 1 107 ? 1.976 -0.176 -15.475 1.00 80.81 107 TRP A C 1
ATOM 827 O O . TRP A 1 107 ? 2.621 0.838 -15.736 1.00 80.81 107 TRP A O 1
ATOM 837 N N . ALA A 1 108 ? 2.534 -1.379 -15.297 1.00 68.19 108 ALA A N 1
ATOM 838 C CA . ALA A 1 108 ? 3.967 -1.665 -15.403 1.00 68.19 108 ALA A CA 1
ATOM 839 C C . ALA A 1 108 ? 4.540 -1.401 -16.802 1.00 68.19 108 ALA A C 1
ATOM 841 O O . ALA A 1 108 ? 3.807 -1.585 -17.801 1.00 68.19 108 ALA A O 1
#

Sequence (108 aa):
HVALDLLSRELQAVLLDQQAQLPAPVPYRNYIAQTLLGAGEHAHETFFREQLGDLDEPTLAYGQTSLPGPDVPSEARLRLDSALSQRLRDQVRQLGVSPASLMHLAWA

Radius of gyration: 21.1 Å; Cα contacts (8 Å, |Δi|>4): 18; chains: 1; bounding box: 45×40×42 Å

pLDDT: mean 87.13, std 9.33, range [61.09, 97.5]

Secondary structure (DSSP, 8-state):
-HHHHHHHHHHHHHHTT-GGGSPPPPPHHHHHHHHHTSS-HHHHHHHHHHHHTT--S---GGG-SS-SSSPPPPP---PPPHHHHHHHHHHHHHTT--HHHHHHHHH-

Foldseek 3Di:
DVVVVVVVVCVVCVVVVNNVVDDDDDDCVVVVVDVVVDPDPVVVVVVCCVVCVPPPDDPDDVPDPDDPDPDDDDDDDDDDDPVVVVVLVVVCVVVVHDSVVVVVVVVD

InterPro domains:
  IPR023213 Chloramphenicol acetyltransferase-like domain superfamily [G3DSA:3.30.559.10] (4-39)